Protein AF-A0A974DDG6-F1 (afdb_monomer_lite)

Sequence (173 aa):
MSFADIASTTDRRAETFGFTEAERKRILHSAQTLPSSLPPTETDILQKLETLKRRDTAWALHSSALAEYAKALRIPRGLRITLQPALFRTDCEFIAKWQGILNRCSLDLIALTVQQLQTSTKELKQQIHALEEEYKEKTVRTLSHDGVLGYVGCYQIVLAESFYLLVFNLVFR

Radius of gyration: 29.21 Å; chains: 1; bounding box: 61×68×74 Å

Secondary structure (DSSP, 8-state):
--HHHHHHHH----------HHHHHHHHHHS----S-----HHHHHHHHHHHHHHHHHHHHHHHHHHHHHHTT---GGG---PPPSS-TT-HHHHHHHHHHHHHHHHHHHHHHHHHHHHHHHHHHHHHHHHHHHHHHHHHHHHHHS--------------SSSHHHHHHHS--

Foldseek 3Di:
DDPVVVVVVVPDDDDDDDDDPVRVVVVVVPPDPDDPDDPCDLVNLVVVLVVLVVVLVVLVVLLVVLVVCLVVLHAAPVLQDPDDDPPDPVPPVVRVVVSVVSSVVSSVVSVVSSVVSVVVSVVSVVVSVVSVVVSVVVVVVVCVVDPDDDDDDPDDPDDDPPCVVPVVVPPRD

pLDDT: mean 77.06, std 19.74, range [36.38, 95.94]

Organism: Xenopus laevis (NCBI:txid8355)

Structure (mmCIF, N/CA/C/O backbone):
data_AF-A0A974DDG6-F1
#
_entry.id   AF-A0A974DDG6-F1
#
loop_
_atom_site.group_PDB
_atom_site.id
_atom_site.type_symbol
_atom_site.label_atom_id
_atom_site.label_alt_id
_atom_site.label_comp_id
_atom_site.label_asym_id
_atom_site.label_entity_id
_atom_site.label_seq_id
_atom_site.pdbx_PDB_ins_code
_atom_site.Cartn_x
_atom_site.Cartn_y
_atom_site.Cartn_z
_atom_site.occupancy
_atom_site.B_iso_or_equiv
_atom_site.auth_seq_id
_atom_site.auth_comp_id
_atom_site.auth_asym_id
_atom_site.auth_atom_id
_atom_site.pdbx_PDB_model_num
ATOM 1 N N . MET A 1 1 ? 0.294 -58.841 -12.129 1.00 52.28 1 MET A N 1
ATOM 2 C CA . MET A 1 1 ? -0.586 -57.660 -12.212 1.00 52.28 1 MET A CA 1
ATOM 3 C C . MET A 1 1 ? -0.966 -57.505 -13.674 1.00 52.28 1 MET A C 1
ATOM 5 O O . MET A 1 1 ? -0.106 -57.150 -14.472 1.00 52.28 1 MET A O 1
ATOM 9 N N . SER A 1 2 ? -2.172 -57.937 -14.042 1.00 68.00 2 SER A N 1
ATOM 10 C CA . SER A 1 2 ? -2.651 -57.966 -15.431 1.00 68.00 2 SER A CA 1
ATOM 11 C C . SER A 1 2 ? -3.227 -56.602 -15.826 1.00 68.00 2 SER A C 1
ATOM 13 O O . SER A 1 2 ? -3.768 -55.895 -14.979 1.00 68.00 2 SER A O 1
ATOM 15 N N . PHE A 1 3 ? -3.182 -56.238 -17.112 1.00 55.25 3 PHE A N 1
ATOM 16 C CA . PHE A 1 3 ? -3.891 -55.056 -17.632 1.00 55.25 3 PHE A CA 1
ATOM 17 C C . PHE A 1 3 ? -5.405 -55.100 -17.346 1.00 55.25 3 PHE A C 1
ATOM 19 O O . PHE A 1 3 ? -6.038 -54.052 -17.231 1.00 55.25 3 PHE A O 1
ATOM 26 N N . ALA A 1 4 ? -5.966 -56.300 -17.158 1.00 68.44 4 ALA A N 1
ATOM 27 C CA . ALA A 1 4 ? -7.351 -56.496 -16.735 1.00 68.44 4 ALA A CA 1
ATOM 28 C C . ALA A 1 4 ? -7.627 -55.969 -15.310 1.00 68.44 4 ALA A C 1
ATOM 30 O O . ALA A 1 4 ? -8.699 -55.424 -15.055 1.00 68.44 4 ALA A O 1
ATOM 31 N N . ASP A 1 5 ? -6.649 -56.059 -14.401 1.00 65.56 5 ASP A N 1
ATOM 32 C CA . ASP A 1 5 ? -6.798 -55.599 -13.014 1.00 65.56 5 ASP A CA 1
ATOM 33 C C . ASP A 1 5 ? -6.838 -54.063 -12.946 1.00 65.56 5 ASP A C 1
ATOM 35 O O . ASP A 1 5 ? -7.621 -53.489 -12.190 1.00 65.56 5 ASP A O 1
ATOM 39 N N . ILE A 1 6 ? -6.048 -53.387 -13.791 1.00 61.31 6 ILE A N 1
ATOM 40 C CA . ILE A 1 6 ? -5.992 -51.918 -13.879 1.00 61.31 6 ILE A CA 1
ATOM 41 C C . ILE A 1 6 ? -7.313 -51.359 -14.429 1.00 61.31 6 ILE A C 1
ATOM 43 O O . ILE A 1 6 ? -7.852 -50.405 -13.867 1.00 61.31 6 ILE A O 1
ATOM 47 N N . ALA A 1 7 ? -7.884 -51.985 -15.464 1.00 62.62 7 ALA A N 1
ATOM 48 C CA . ALA A 1 7 ? -9.168 -51.571 -16.037 1.00 62.62 7 ALA A CA 1
ATOM 49 C C . ALA A 1 7 ? -10.325 -51.654 -15.018 1.00 62.62 7 ALA A C 1
ATOM 51 O O . ALA A 1 7 ? -11.157 -50.750 -14.948 1.00 62.62 7 ALA A O 1
ATOM 52 N N . SER A 1 8 ? -10.321 -52.674 -14.149 1.00 61.28 8 SER A N 1
ATOM 53 C CA . SER A 1 8 ? -11.359 -52.853 -13.120 1.00 61.28 8 SER A CA 1
ATOM 54 C C . SER A 1 8 ? -11.399 -51.726 -12.075 1.00 61.28 8 SER A C 1
ATOM 56 O O . SER A 1 8 ? -12.455 -51.416 -11.523 1.00 61.28 8 SER A O 1
ATOM 58 N N . THR A 1 9 ? -10.261 -51.067 -11.817 1.00 60.09 9 THR A N 1
ATOM 59 C CA . THR A 1 9 ? -10.193 -49.956 -10.853 1.00 60.09 9 THR A CA 1
ATOM 60 C C . THR A 1 9 ? -10.761 -48.643 -11.392 1.00 60.09 9 THR A C 1
ATOM 62 O O . THR A 1 9 ? -11.175 -47.798 -10.598 1.00 60.09 9 THR A O 1
ATOM 65 N N . THR A 1 10 ? -10.843 -48.479 -12.716 1.00 62.59 10 THR A N 1
ATOM 66 C CA . THR A 1 10 ? -11.349 -47.256 -13.366 1.00 62.59 10 THR A CA 1
ATOM 67 C C . THR A 1 10 ? -12.856 -47.263 -13.645 1.00 62.59 10 THR A C 1
ATOM 69 O O . THR A 1 10 ? -13.416 -46.209 -13.938 1.00 62.59 10 THR A O 1
ATOM 72 N N . ASP A 1 11 ? -13.534 -48.405 -13.495 1.00 59.25 11 ASP A N 1
ATOM 73 C CA . ASP A 1 11 ? -14.983 -48.531 -13.738 1.00 59.25 11 ASP A CA 1
ATOM 74 C C . ASP A 1 11 ? -15.863 -48.129 -12.539 1.00 59.25 11 ASP A C 1
ATOM 76 O O . ASP A 1 11 ? -17.087 -48.030 -12.663 1.00 59.25 11 ASP A O 1
ATOM 80 N N . ARG A 1 12 ? -15.270 -47.843 -11.371 1.00 59.25 12 ARG A N 1
ATOM 81 C CA . ARG A 1 12 ? -16.010 -47.377 -10.185 1.00 59.25 12 ARG A CA 1
ATOM 82 C C . ARG A 1 12 ? -16.499 -45.941 -10.385 1.00 59.25 12 ARG A C 1
ATOM 84 O O . ARG A 1 12 ? -15.842 -44.982 -9.988 1.00 59.25 12 ARG A O 1
ATOM 91 N N . ARG A 1 13 ? -17.680 -45.787 -10.980 1.00 62.81 13 ARG A N 1
ATOM 92 C CA . ARG A 1 13 ? -18.421 -44.518 -10.981 1.00 62.81 13 ARG A CA 1
ATOM 93 C C . ARG A 1 13 ? -19.081 -44.312 -9.618 1.00 62.81 13 ARG A C 1
ATOM 95 O O . ARG A 1 13 ? -19.557 -45.265 -9.009 1.00 62.81 13 ARG A O 1
ATOM 102 N N . ALA A 1 14 ? -19.095 -43.072 -9.135 1.00 52.41 14 ALA A N 1
ATOM 103 C CA . ALA A 1 14 ? -19.830 -42.725 -7.925 1.00 52.41 14 ALA A CA 1
ATOM 104 C C . ALA A 1 14 ? -21.337 -42.853 -8.190 1.00 52.41 14 ALA A C 1
ATOM 106 O O . ALA A 1 14 ? -21.842 -42.279 -9.155 1.00 52.41 14 ALA A O 1
ATOM 107 N N . GLU A 1 15 ? -22.050 -43.587 -7.338 1.00 60.78 15 GLU A N 1
ATOM 108 C CA . GLU A 1 15 ? -23.511 -43.551 -7.311 1.00 60.78 15 GLU A CA 1
ATOM 109 C C . GLU A 1 15 ? -23.944 -42.145 -6.886 1.00 60.78 15 GLU A C 1
ATOM 111 O O . GLU A 1 15 ? -23.662 -41.691 -5.776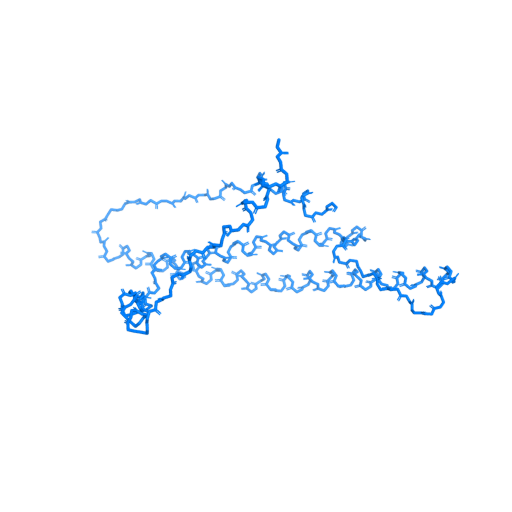 1.00 60.78 15 GLU A O 1
ATOM 116 N N . THR A 1 16 ? -24.576 -41.412 -7.799 1.00 59.00 16 THR A N 1
ATOM 117 C CA . THR A 1 16 ? -25.079 -40.069 -7.529 1.00 59.00 16 THR A CA 1
ATOM 118 C C . THR A 1 16 ? -26.540 -40.153 -7.107 1.00 59.00 16 THR A C 1
ATOM 120 O O . THR A 1 16 ? -27.410 -40.556 -7.876 1.00 59.00 16 THR A O 1
ATOM 123 N N . PHE A 1 17 ? -26.822 -39.756 -5.867 1.00 68.81 17 PHE A N 1
ATOM 124 C CA . PHE A 1 17 ? -28.186 -39.598 -5.368 1.00 68.81 17 PHE A CA 1
ATOM 125 C C . PHE A 1 17 ? -28.638 -38.144 -5.550 1.00 68.81 17 PHE A C 1
ATOM 127 O O . PHE A 1 17 ? -27.905 -37.211 -5.217 1.00 68.81 17 PHE A O 1
ATOM 134 N N . GLY A 1 18 ? -29.841 -37.941 -6.092 1.00 70.44 18 GLY A N 1
ATOM 135 C CA . GLY A 1 18 ? -30.436 -36.621 -6.291 1.00 70.44 18 GLY A CA 1
ATOM 136 C C . GLY A 1 18 ? -31.652 -36.423 -5.395 1.00 70.44 18 GLY A C 1
ATOM 137 O O . GLY A 1 18 ? -32.536 -37.271 -5.363 1.00 70.44 18 GLY A O 1
ATOM 138 N N . PHE A 1 19 ? -31.729 -35.287 -4.699 1.00 83.88 19 PHE A N 1
ATOM 139 C CA . PHE A 1 19 ? -32.925 -34.931 -3.933 1.00 83.88 19 PHE A CA 1
ATOM 140 C C . PHE A 1 19 ? -34.082 -34.570 -4.866 1.00 83.88 19 PHE A C 1
ATOM 142 O O . PHE A 1 19 ? -33.930 -33.715 -5.752 1.00 83.88 19 PHE A O 1
ATOM 149 N N . THR A 1 20 ? -35.252 -35.155 -4.607 1.00 83.12 20 THR A N 1
ATOM 150 C CA . THR A 1 20 ? -36.510 -34.739 -5.241 1.00 83.12 20 THR A CA 1
ATOM 151 C C . THR A 1 20 ? -36.857 -33.296 -4.857 1.00 83.12 20 THR A C 1
ATOM 153 O O . THR A 1 20 ? -36.398 -32.773 -3.837 1.00 83.12 20 THR A O 1
ATOM 156 N N . GLU A 1 21 ? -37.683 -32.612 -5.654 1.00 78.94 21 GLU A N 1
ATOM 157 C CA . GLU A 1 21 ? -38.057 -31.216 -5.373 1.00 78.94 21 GLU A CA 1
ATOM 158 C C . GLU A 1 21 ? -38.733 -31.060 -3.995 1.00 78.94 21 GLU A C 1
ATOM 160 O O . GLU A 1 21 ? -38.477 -30.094 -3.272 1.00 78.94 21 GLU A O 1
ATOM 165 N N . ALA A 1 22 ? -39.538 -32.047 -3.594 1.00 82.75 22 ALA A N 1
ATOM 166 C CA . ALA A 1 22 ? -40.197 -32.079 -2.291 1.00 82.75 22 ALA A CA 1
ATOM 167 C C . ALA A 1 22 ? -39.209 -32.284 -1.126 1.00 82.75 22 ALA A C 1
ATOM 169 O O . ALA A 1 22 ? -39.357 -31.664 -0.071 1.00 82.75 22 ALA A O 1
ATOM 170 N N . GLU A 1 23 ? -38.183 -33.122 -1.294 1.00 84.81 23 GLU A N 1
ATOM 171 C CA . GLU A 1 23 ? -37.107 -33.269 -0.303 1.00 84.81 23 GLU A CA 1
ATOM 172 C C . GLU A 1 23 ? -36.270 -32.006 -0.195 1.00 84.81 23 GLU A C 1
ATOM 174 O O . GLU A 1 23 ? -36.017 -31.546 0.914 1.00 84.81 23 GLU A O 1
ATOM 179 N N . ARG A 1 24 ? -35.922 -31.389 -1.327 1.00 83.81 24 ARG A N 1
ATOM 180 C CA . ARG A 1 24 ? -35.171 -30.132 -1.340 1.00 83.81 24 ARG A CA 1
ATOM 181 C C . ARG A 1 24 ? -35.909 -29.034 -0.575 1.00 83.81 24 ARG A C 1
ATOM 183 O O . ARG A 1 24 ? -35.298 -28.359 0.246 1.00 83.81 24 ARG A O 1
ATOM 190 N N . LYS A 1 25 ? -37.225 -28.893 -0.786 1.00 84.12 25 LYS A N 1
ATOM 191 C CA . LYS A 1 25 ? -38.060 -27.927 -0.051 1.00 84.12 25 LYS A CA 1
ATOM 192 C C . LYS A 1 25 ? -38.115 -28.231 1.446 1.00 84.12 25 LYS A C 1
ATOM 194 O O . LYS A 1 25 ? -37.976 -27.309 2.241 1.00 84.12 25 LYS A O 1
ATOM 199 N N . ARG A 1 26 ? -38.261 -29.502 1.840 1.00 86.38 26 ARG A N 1
ATOM 200 C CA . ARG A 1 26 ? -38.237 -29.901 3.260 1.00 86.38 26 ARG A CA 1
ATOM 201 C C . ARG A 1 26 ? -36.896 -29.599 3.924 1.00 86.38 26 ARG A C 1
ATOM 203 O O . ARG A 1 26 ? -36.890 -29.014 5.000 1.00 86.38 26 ARG A O 1
ATOM 210 N N . ILE A 1 27 ? -35.787 -29.934 3.265 1.00 84.56 27 ILE A N 1
ATOM 211 C CA . ILE A 1 27 ? -34.432 -29.667 3.766 1.00 84.56 27 ILE A CA 1
ATOM 212 C C . ILE A 1 27 ?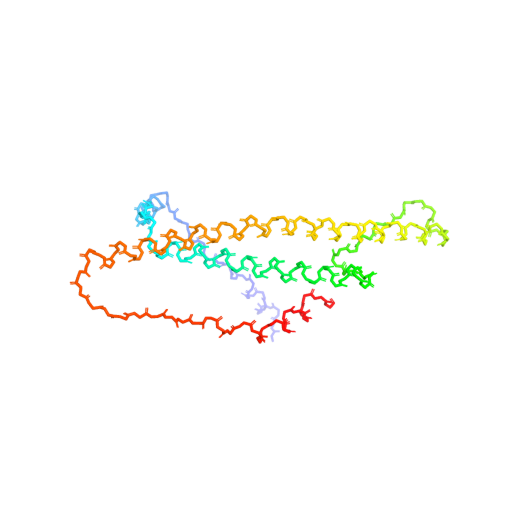 -34.232 -28.158 3.955 1.00 84.56 27 ILE A C 1
ATOM 214 O O . ILE A 1 27 ? -33.829 -27.728 5.034 1.00 84.56 27 ILE A O 1
ATOM 218 N N . LEU A 1 28 ? -34.595 -27.349 2.955 1.00 82.00 28 LEU A N 1
ATOM 219 C CA . LEU A 1 28 ? -34.474 -25.889 3.022 1.00 82.00 28 LEU A CA 1
ATOM 220 C C . LEU A 1 28 ? -35.370 -25.260 4.099 1.00 82.00 28 LEU A C 1
ATOM 222 O O . LEU A 1 28 ? -34.930 -24.337 4.771 1.00 82.00 28 LEU A O 1
ATOM 226 N N . HIS A 1 29 ? -36.587 -25.771 4.307 1.00 78.12 29 HIS A N 1
ATOM 227 C CA . HIS A 1 29 ? -37.470 -25.300 5.382 1.00 78.12 29 HIS A CA 1
ATOM 228 C C . HIS A 1 29 ? -37.004 -25.720 6.782 1.00 78.12 29 HIS A C 1
ATOM 230 O O . HIS A 1 29 ? -37.295 -25.025 7.752 1.00 78.12 29 HIS A O 1
ATOM 236 N N . SER A 1 30 ? -36.312 -26.857 6.900 1.00 77.88 30 SER A N 1
ATOM 237 C CA . SER A 1 30 ? -35.767 -27.348 8.173 1.00 77.88 30 SER A CA 1
ATOM 238 C C . SER A 1 30 ? -34.442 -26.694 8.566 1.00 77.88 30 SER A C 1
ATOM 240 O O . SER A 1 30 ? -34.060 -26.728 9.736 1.00 77.88 30 SER A O 1
ATOM 242 N N . ALA A 1 31 ? -33.737 -26.092 7.605 1.00 73.75 31 ALA A N 1
ATOM 243 C CA . ALA A 1 31 ? -32.539 -25.322 7.877 1.00 73.75 31 ALA A CA 1
ATOM 244 C C . ALA A 1 31 ? -32.942 -24.048 8.629 1.00 73.75 31 ALA A C 1
ATOM 246 O O . ALA A 1 31 ? -33.579 -23.158 8.069 1.00 73.75 31 ALA A O 1
ATOM 247 N N . GLN A 1 32 ? -32.595 -23.974 9.916 1.00 67.62 32 GLN A N 1
ATOM 248 C CA . GLN A 1 32 ? -32.819 -22.779 10.724 1.00 67.62 32 GLN A CA 1
ATOM 249 C C . GLN A 1 32 ? -32.152 -21.581 10.044 1.00 67.62 32 GLN A C 1
ATOM 251 O O . GLN A 1 32 ? -30.927 -21.504 9.943 1.00 67.62 32 GLN A O 1
ATOM 256 N N . THR A 1 33 ? -32.958 -20.623 9.594 1.00 62.94 33 THR A N 1
ATOM 257 C CA . THR A 1 33 ? -32.468 -19.281 9.301 1.00 62.94 33 THR A CA 1
ATOM 258 C C . THR A 1 33 ? -32.016 -18.676 10.621 1.00 62.94 33 THR A C 1
ATOM 260 O O . THR A 1 33 ? -32.841 -18.424 11.501 1.00 62.94 33 THR A O 1
ATOM 263 N N . LEU A 1 34 ? -30.701 -18.500 10.768 1.00 60.00 34 LEU A N 1
ATOM 264 C CA . LEU A 1 34 ? -30.088 -17.790 11.889 1.00 60.00 34 LEU A CA 1
ATOM 265 C C . LEU A 1 34 ? -30.859 -16.486 12.166 1.00 60.00 34 LEU A C 1
ATOM 267 O O . LEU A 1 34 ? -31.194 -15.780 11.208 1.00 60.00 34 LEU A O 1
ATOM 271 N N . PRO A 1 35 ? -31.150 -16.148 13.436 1.00 56.62 35 PRO A N 1
ATOM 272 C CA . PRO A 1 35 ? -31.826 -14.904 13.767 1.00 56.62 35 PRO A CA 1
ATOM 273 C C . PRO A 1 35 ? -31.069 -13.710 13.181 1.00 56.62 35 PRO A C 1
ATOM 275 O O . PRO A 1 35 ? -29.884 -13.506 13.443 1.00 56.62 35 PRO A O 1
ATOM 278 N N . SER A 1 36 ? -31.776 -12.928 12.372 1.00 59.34 36 SER A N 1
ATOM 279 C CA . SER A 1 36 ? -31.321 -11.646 11.852 1.00 59.34 36 SER A CA 1
ATOM 280 C C . SER A 1 36 ? -31.098 -10.669 13.011 1.00 59.34 36 SER A C 1
ATOM 282 O O . SER A 1 36 ? -32.058 -10.261 13.655 1.00 59.34 36 SER A O 1
ATOM 284 N N . SER A 1 37 ? -29.837 -10.271 13.205 1.00 54.34 37 SER A N 1
ATOM 285 C CA . SER A 1 37 ? -29.368 -9.102 13.966 1.00 54.34 37 SER A CA 1
ATOM 286 C C . SER A 1 37 ? -29.852 -8.990 15.421 1.00 54.34 37 SER A C 1
ATOM 288 O O . SER A 1 37 ? -30.838 -8.319 15.720 1.00 54.34 37 SER A O 1
ATOM 290 N N . LEU A 1 38 ? -29.064 -9.539 16.348 1.00 54.19 38 LEU A N 1
ATOM 291 C CA . LEU A 1 38 ? -29.051 -9.087 17.743 1.00 54.19 38 LEU A CA 1
ATOM 292 C C . LEU A 1 38 ? -28.555 -7.622 17.819 1.00 54.19 38 LEU A C 1
ATOM 294 O O . LEU A 1 38 ? -27.816 -7.188 16.930 1.00 54.19 38 LEU A O 1
ATOM 298 N N . PRO A 1 39 ? -28.949 -6.834 18.841 1.00 60.28 39 PRO A N 1
ATOM 299 C CA . PRO A 1 39 ? -28.322 -5.538 19.109 1.00 60.28 39 PRO A CA 1
ATOM 300 C C . PRO A 1 39 ? -26.807 -5.722 19.302 1.00 60.28 39 PRO A C 1
ATOM 302 O O . PRO A 1 39 ? -26.405 -6.785 19.783 1.00 60.28 39 PRO A O 1
ATOM 305 N N . PRO A 1 40 ? -25.974 -4.718 18.947 1.00 57.19 40 PRO A N 1
ATOM 306 C CA . PRO A 1 40 ? -24.524 -4.832 19.036 1.00 57.19 40 PRO A CA 1
ATOM 307 C C . PRO A 1 40 ? -24.145 -5.204 20.465 1.00 57.19 40 PRO A C 1
ATOM 309 O O . PRO A 1 40 ? -24.291 -4.402 21.392 1.00 57.19 40 PRO A O 1
ATOM 312 N N . THR A 1 41 ? -23.724 -6.450 20.638 1.00 64.62 41 THR A N 1
ATOM 313 C CA . THR A 1 41 ? -23.331 -6.979 21.938 1.00 64.62 41 THR A CA 1
ATOM 314 C C . THR A 1 41 ? -21.967 -6.376 22.280 1.00 64.62 41 THR A C 1
ATOM 316 O O . THR A 1 41 ? -21.227 -5.950 21.393 1.00 64.62 41 THR A O 1
ATOM 319 N N . GLU A 1 42 ? -21.601 -6.296 23.558 1.00 71.00 42 GLU A N 1
ATOM 320 C CA . GLU A 1 42 ? -20.272 -5.826 23.988 1.00 71.00 42 GLU A CA 1
ATOM 321 C C . GLU A 1 42 ? -19.130 -6.543 23.234 1.00 71.00 42 GLU A C 1
ATOM 323 O O . GLU A 1 42 ? -18.123 -5.934 22.863 1.00 71.00 42 GLU A O 1
ATOM 328 N N . THR A 1 43 ? -19.356 -7.814 22.884 1.00 77.12 43 THR A N 1
ATOM 329 C CA . THR A 1 43 ? -18.492 -8.629 22.023 1.00 77.12 43 THR A CA 1
ATOM 330 C C . THR A 1 43 ? -18.255 -8.024 20.639 1.00 77.12 43 THR A C 1
ATOM 332 O O . THR A 1 43 ? -17.146 -8.124 20.122 1.00 77.12 43 THR A O 1
ATOM 335 N N . ASP A 1 44 ? -19.245 -7.359 20.045 1.00 83.38 44 ASP A N 1
ATOM 336 C CA . ASP A 1 44 ? -19.160 -6.797 18.692 1.00 83.38 44 ASP A CA 1
ATOM 337 C C . ASP A 1 44 ? -18.291 -5.532 18.671 1.00 83.38 44 ASP A C 1
ATOM 339 O O . ASP A 1 44 ? -17.547 -5.288 17.718 1.00 83.38 44 ASP A O 1
ATOM 343 N N . ILE A 1 45 ? -18.332 -4.745 19.752 1.00 85.12 45 ILE A N 1
ATOM 344 C CA . ILE A 1 45 ? -17.485 -3.555 19.926 1.00 85.12 45 ILE A CA 1
ATOM 345 C C . ILE A 1 45 ? -16.032 -3.980 20.107 1.00 85.12 45 ILE A C 1
ATOM 347 O O . ILE A 1 45 ? -15.150 -3.433 19.444 1.00 85.12 45 ILE A O 1
ATOM 351 N N . LEU A 1 46 ? -15.786 -4.987 20.951 1.00 87.12 46 LEU A N 1
ATOM 352 C CA . LEU A 1 46 ? -14.451 -5.543 21.168 1.00 87.12 46 LEU A CA 1
ATOM 353 C C . LEU A 1 46 ? -13.869 -6.149 19.885 1.00 87.12 46 LEU A C 1
ATOM 355 O O . LEU A 1 46 ? -12.731 -5.839 19.534 1.00 87.12 46 LEU A O 1
ATOM 359 N N . GLN A 1 47 ? -14.652 -6.931 19.133 1.00 90.12 47 GLN A N 1
ATOM 360 C CA . GLN A 1 47 ? -14.224 -7.483 17.840 1.00 90.12 47 GLN A CA 1
ATOM 361 C C . GLN A 1 47 ? -13.904 -6.385 16.819 1.00 90.12 47 GLN A C 1
ATOM 363 O O . GLN A 1 47 ? -12.913 -6.464 16.081 1.00 90.12 47 GLN A O 1
ATOM 368 N N . LYS A 1 48 ? -14.723 -5.328 16.772 1.00 91.06 48 LYS A N 1
ATOM 369 C CA . LYS A 1 48 ? -14.483 -4.186 15.886 1.00 91.06 48 LYS A CA 1
ATOM 370 C C . LYS A 1 48 ? -13.216 -3.433 16.289 1.00 91.06 48 LYS A C 1
ATOM 372 O O . LYS A 1 48 ? -12.402 -3.120 15.420 1.00 91.06 48 LYS A O 1
ATOM 377 N N . LEU A 1 49 ? -13.009 -3.195 17.582 1.00 91.62 49 LEU A N 1
ATOM 378 C CA . LEU A 1 49 ? -11.812 -2.546 18.114 1.00 91.62 49 LEU A CA 1
ATOM 379 C C . LEU A 1 49 ? -10.558 -3.364 17.803 1.00 91.62 49 LEU A C 1
ATOM 381 O O . LEU A 1 49 ? -9.581 -2.818 17.289 1.00 91.62 49 LEU A O 1
ATOM 385 N N . GLU A 1 50 ? -10.608 -4.675 18.023 1.00 91.31 50 GLU A N 1
ATOM 386 C CA . GLU A 1 50 ? -9.528 -5.590 17.667 1.00 91.31 50 GLU A CA 1
ATOM 387 C C . GLU A 1 50 ? -9.202 -5.513 16.169 1.00 91.31 50 GLU A C 1
ATOM 389 O O . GLU A 1 50 ? -8.038 -5.361 15.788 1.00 91.31 50 GLU A O 1
ATOM 394 N N . THR A 1 51 ? -10.223 -5.547 15.309 1.00 94.44 51 THR A N 1
ATOM 395 C CA . THR A 1 51 ? -10.051 -5.445 13.853 1.00 94.44 51 THR A CA 1
ATOM 396 C C . THR A 1 51 ? -9.371 -4.132 13.458 1.00 94.44 51 THR A C 1
ATOM 398 O O . THR A 1 51 ? -8.443 -4.131 12.644 1.00 94.44 51 THR A O 1
ATOM 401 N N . LEU A 1 52 ? -9.783 -3.010 14.058 1.00 93.31 52 LEU A N 1
ATOM 402 C CA . LEU A 1 52 ? -9.181 -1.703 13.795 1.00 93.31 52 LEU A CA 1
ATOM 403 C C . LEU A 1 52 ? -7.724 -1.630 14.278 1.00 93.31 52 LEU A C 1
ATOM 405 O O . LEU A 1 52 ? -6.874 -1.133 13.541 1.00 93.31 52 LEU A O 1
ATOM 409 N N . LYS A 1 53 ? -7.410 -2.167 15.463 1.00 92.69 53 LYS A N 1
ATOM 410 C CA . LYS A 1 53 ? -6.042 -2.205 16.014 1.00 92.69 53 LYS A CA 1
ATOM 411 C C . LYS A 1 53 ? -5.106 -3.100 15.201 1.00 92.69 53 LYS A C 1
ATOM 413 O O . LYS A 1 53 ? -3.965 -2.718 14.929 1.00 92.69 53 LYS A O 1
ATOM 418 N N . ARG A 1 54 ? -5.590 -4.267 14.761 1.00 94.81 54 ARG A N 1
ATOM 419 C CA . ARG A 1 54 ? -4.849 -5.151 13.843 1.00 94.81 54 ARG A CA 1
ATOM 420 C C . ARG A 1 54 ? -4.540 -4.426 12.533 1.00 94.81 54 ARG A C 1
ATOM 422 O O . ARG A 1 54 ? -3.407 -4.481 12.057 1.00 94.81 54 ARG A O 1
ATOM 429 N N . ARG A 1 55 ? -5.521 -3.697 11.986 1.00 95.00 55 ARG A N 1
ATOM 430 C CA . ARG A 1 55 ? -5.341 -2.877 10.780 1.00 95.00 55 ARG A CA 1
ATOM 431 C C . ARG A 1 55 ? -4.318 -1.755 10.984 1.00 95.00 55 ARG A C 1
ATOM 433 O O . ARG A 1 55 ? -3.462 -1.589 10.123 1.00 95.00 55 ARG A O 1
ATOM 440 N N . ASP A 1 56 ? -4.363 -1.040 12.110 1.00 94.38 56 ASP A N 1
ATOM 441 C CA . ASP A 1 56 ? -3.404 0.032 12.440 1.00 94.38 56 ASP A CA 1
ATOM 442 C C . ASP A 1 56 ? -1.970 -0.503 12.501 1.00 94.38 56 ASP A C 1
ATOM 444 O O . ASP A 1 56 ? -1.068 0.040 11.866 1.00 94.38 56 ASP A O 1
ATOM 448 N N . THR A 1 57 ? -1.783 -1.644 13.166 1.00 94.06 57 THR A N 1
ATOM 449 C CA . THR A 1 57 ? -0.479 -2.316 13.248 1.00 94.06 57 THR A CA 1
ATOM 450 C C . THR A 1 57 ? 0.025 -2.722 11.861 1.00 94.06 57 THR A C 1
ATOM 452 O O . THR A 1 57 ? 1.170 -2.439 11.505 1.00 94.06 57 THR A O 1
ATOM 455 N N . ALA A 1 58 ? -0.834 -3.337 11.041 1.00 92.94 58 ALA A N 1
ATOM 456 C CA . ALA A 1 58 ? -0.480 -3.735 9.680 1.00 92.94 58 ALA A CA 1
ATOM 457 C C . ALA A 1 58 ? -0.089 -2.528 8.807 1.00 92.94 58 ALA A C 1
ATOM 459 O O . ALA A 1 58 ? 0.899 -2.588 8.073 1.00 92.94 58 ALA A O 1
ATOM 460 N N . TRP A 1 59 ? -0.826 -1.419 8.907 1.00 95.19 59 TRP A N 1
ATOM 461 C CA . TRP A 1 59 ? -0.529 -0.187 8.174 1.00 95.19 59 TRP A CA 1
ATOM 462 C C . TRP A 1 59 ? 0.773 0.465 8.636 1.00 95.19 59 TRP A C 1
ATOM 464 O O . TRP A 1 59 ? 1.567 0.883 7.792 1.00 95.19 59 TRP A O 1
ATOM 474 N N . ALA A 1 60 ? 1.035 0.499 9.945 1.00 92.44 60 ALA A N 1
ATOM 475 C CA . ALA A 1 60 ? 2.275 1.033 10.499 1.00 92.44 60 ALA A CA 1
ATOM 476 C C . ALA A 1 60 ? 3.502 0.258 9.995 1.00 92.44 60 ALA A C 1
ATOM 478 O O . ALA A 1 60 ? 4.484 0.864 9.564 1.00 92.44 60 ALA A O 1
ATOM 479 N N . LEU A 1 61 ? 3.420 -1.074 9.981 1.00 93.25 61 LEU A N 1
ATOM 480 C CA . LEU A 1 61 ? 4.485 -1.942 9.476 1.00 93.25 61 LEU A CA 1
ATOM 481 C C . LEU A 1 61 ? 4.686 -1.806 7.970 1.00 93.25 61 LEU A C 1
ATOM 483 O O . LEU A 1 61 ? 5.816 -1.770 7.487 1.00 93.25 61 LEU A O 1
ATOM 487 N N . HIS A 1 62 ? 3.594 -1.716 7.210 1.00 92.50 62 HIS A N 1
ATOM 488 C CA . HIS A 1 62 ? 3.694 -1.530 5.771 1.00 92.50 62 HIS A CA 1
ATOM 489 C C . HIS A 1 62 ? 4.318 -0.170 5.434 1.00 92.50 62 HIS A C 1
ATOM 491 O O . HIS A 1 62 ? 5.237 -0.091 4.617 1.00 92.50 62 HIS A O 1
ATOM 497 N N . SER A 1 63 ? 3.881 0.888 6.121 1.00 92.94 63 SER A N 1
ATOM 498 C CA . SER A 1 63 ? 4.433 2.230 5.956 1.00 92.94 63 SER A CA 1
ATOM 499 C C . SER A 1 63 ? 5.905 2.299 6.359 1.00 92.94 63 SER A C 1
ATOM 501 O O . SER A 1 63 ? 6.672 2.969 5.668 1.00 92.94 63 SER A O 1
ATOM 503 N N . SER A 1 64 ? 6.314 1.644 7.452 1.00 92.56 64 SER A N 1
ATOM 504 C CA . SER A 1 64 ? 7.713 1.649 7.891 1.00 92.56 64 SER A CA 1
ATOM 505 C C . SER A 1 64 ? 8.606 0.913 6.894 1.00 92.56 64 SER A C 1
ATOM 507 O O . SER A 1 64 ? 9.622 1.460 6.472 1.00 92.56 64 SER A O 1
ATOM 509 N N . ALA A 1 65 ? 8.184 -0.265 6.424 1.00 92.56 65 ALA A N 1
ATOM 510 C CA . ALA A 1 65 ? 8.917 -1.018 5.415 1.00 92.56 65 ALA A CA 1
ATOM 511 C C . ALA A 1 65 ? 9.092 -0.208 4.120 1.00 92.56 65 ALA A C 1
ATOM 513 O O . ALA A 1 65 ? 10.211 -0.064 3.628 1.00 92.56 65 ALA A O 1
ATOM 514 N N . LEU A 1 66 ? 8.006 0.363 3.586 1.00 93.56 66 LEU A N 1
ATOM 515 C CA . LEU A 1 66 ? 8.055 1.182 2.372 1.00 93.56 66 LEU A CA 1
ATOM 516 C C . LEU A 1 66 ? 8.941 2.424 2.536 1.00 93.56 66 LEU A C 1
ATOM 518 O O . LEU A 1 66 ? 9.673 2.772 1.609 1.00 93.56 66 LEU A O 1
ATOM 522 N N . ALA A 1 67 ? 8.924 3.062 3.709 1.00 93.38 67 ALA A N 1
ATOM 523 C CA . ALA A 1 67 ? 9.790 4.200 3.992 1.00 93.38 67 ALA A CA 1
ATOM 524 C C . ALA A 1 67 ? 11.278 3.812 3.967 1.00 93.38 67 ALA A C 1
ATOM 526 O O . ALA A 1 67 ? 12.081 4.540 3.386 1.00 93.38 67 ALA A O 1
ATOM 527 N N . GLU A 1 68 ? 11.653 2.661 4.532 1.00 94.31 68 GLU A N 1
ATOM 528 C CA . GLU A 1 68 ? 13.039 2.176 4.487 1.00 94.31 68 GLU A CA 1
ATOM 529 C C . GLU A 1 68 ? 13.486 1.826 3.061 1.00 94.31 68 GLU A C 1
ATOM 531 O O . GLU A 1 68 ? 14.595 2.178 2.651 1.00 94.31 68 GLU A O 1
ATOM 536 N N . TYR A 1 69 ? 12.605 1.219 2.259 1.00 93.19 69 TYR A N 1
ATOM 537 C CA . TYR A 1 69 ? 12.864 0.995 0.834 1.00 93.19 69 TYR A CA 1
ATOM 538 C C . TYR A 1 69 ? 13.102 2.308 0.079 1.00 93.19 69 TYR A C 1
ATOM 540 O O . TYR A 1 69 ? 14.089 2.422 -0.652 1.00 93.19 69 TYR A O 1
ATOM 548 N N . ALA A 1 70 ? 12.244 3.310 0.295 1.00 91.06 70 ALA A N 1
ATOM 549 C CA . ALA A 1 70 ? 12.366 4.616 -0.343 1.00 91.06 70 ALA A CA 1
ATOM 550 C C . ALA A 1 70 ? 13.669 5.334 0.049 1.00 91.06 70 ALA A C 1
ATOM 552 O O . ALA A 1 70 ? 14.387 5.812 -0.829 1.00 91.06 70 ALA A O 1
ATOM 553 N N . LYS A 1 71 ? 14.021 5.348 1.344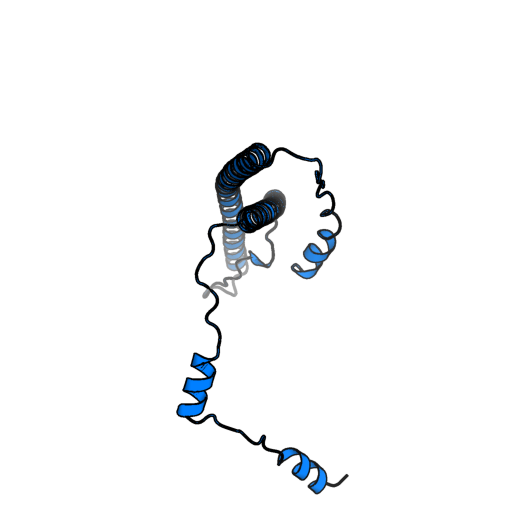 1.00 92.81 71 LYS A N 1
ATOM 554 C CA . LY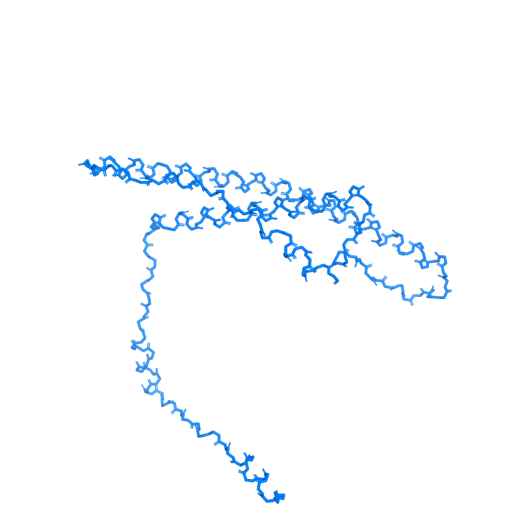S A 1 71 ? 15.277 5.942 1.844 1.00 92.81 71 LYS A CA 1
ATOM 555 C C . LYS A 1 71 ? 16.513 5.275 1.243 1.00 92.81 71 LYS A C 1
ATOM 557 O O . LYS A 1 71 ? 17.483 5.956 0.926 1.00 92.81 71 LYS A O 1
ATOM 562 N N . ALA A 1 72 ? 16.474 3.955 1.066 1.00 93.75 72 ALA A N 1
ATOM 563 C CA . ALA A 1 72 ? 17.567 3.188 0.478 1.00 93.75 72 ALA A CA 1
ATOM 564 C C . ALA A 1 72 ? 17.580 3.198 -1.064 1.00 93.75 72 ALA A C 1
ATOM 566 O O . ALA A 1 72 ? 18.425 2.521 -1.651 1.00 93.75 72 ALA A O 1
ATOM 567 N N . LEU A 1 73 ? 16.646 3.901 -1.724 1.00 92.31 73 LEU A N 1
ATOM 568 C CA . LEU A 1 73 ? 16.437 3.868 -3.180 1.00 92.31 73 LEU A CA 1
ATOM 569 C C . LEU A 1 73 ? 16.265 2.438 -3.730 1.00 92.31 73 LEU A C 1
ATOM 571 O O . LEU A 1 73 ? 16.689 2.114 -4.841 1.00 92.31 73 LEU A O 1
ATOM 575 N N . ARG A 1 74 ? 15.646 1.556 -2.938 1.00 93.12 74 ARG A N 1
ATOM 576 C CA . ARG A 1 74 ? 15.413 0.150 -3.285 1.00 93.12 74 ARG A CA 1
ATOM 577 C C . ARG A 1 74 ? 13.953 -0.070 -3.647 1.00 93.12 74 ARG A C 1
ATOM 579 O O . ARG A 1 74 ? 13.055 0.378 -2.947 1.00 93.12 74 ARG A O 1
ATOM 586 N N . ILE A 1 75 ? 13.721 -0.837 -4.709 1.00 91.69 75 ILE A N 1
ATOM 587 C CA . ILE A 1 75 ? 12.374 -1.186 -5.173 1.00 91.69 75 ILE A CA 1
ATOM 588 C C . ILE A 1 75 ? 12.105 -2.663 -4.842 1.00 91.69 75 ILE A C 1
ATOM 590 O O . ILE A 1 75 ? 12.801 -3.528 -5.402 1.00 91.69 75 ILE A O 1
ATOM 594 N N . PRO A 1 76 ? 11.123 -2.972 -3.969 1.00 90.56 76 PRO A N 1
ATOM 595 C CA . PRO A 1 76 ? 10.678 -4.337 -3.700 1.00 90.56 76 PRO A CA 1
ATOM 596 C C . PRO A 1 76 ? 10.260 -5.049 -4.985 1.00 90.56 76 PRO A C 1
ATOM 598 O O . PRO A 1 76 ? 9.703 -4.429 -5.889 1.00 90.56 76 PRO A O 1
ATOM 601 N N . ARG A 1 77 ? 10.477 -6.366 -5.063 1.00 87.25 77 ARG A N 1
ATOM 602 C CA . ARG A 1 77 ? 10.177 -7.144 -6.279 1.00 87.25 77 ARG A CA 1
ATOM 603 C C . ARG A 1 77 ? 8.726 -6.993 -6.741 1.00 87.25 77 ARG A C 1
ATOM 605 O O . ARG A 1 77 ? 8.503 -6.800 -7.927 1.00 87.25 77 ARG A O 1
ATOM 612 N N . GLY A 1 78 ? 7.772 -7.012 -5.809 1.00 86.56 78 GLY A N 1
ATOM 613 C CA . GLY A 1 78 ? 6.346 -6.868 -6.120 1.00 86.56 78 GLY A CA 1
ATOM 614 C C . GLY A 1 78 ? 5.925 -5.481 -6.622 1.00 86.56 78 GLY A C 1
ATOM 615 O O . GLY A 1 78 ? 4.874 -5.369 -7.235 1.00 86.56 78 GLY A O 1
ATOM 616 N N . LEU A 1 79 ? 6.733 -4.438 -6.394 1.00 86.88 79 LEU A N 1
ATOM 617 C CA . LEU A 1 79 ? 6.454 -3.065 -6.848 1.00 86.88 79 LEU A CA 1
ATOM 618 C C . LEU A 1 79 ? 7.287 -2.656 -8.069 1.00 86.88 79 LEU A C 1
ATOM 620 O O . LEU A 1 79 ? 7.193 -1.522 -8.534 1.00 86.88 79 LEU A O 1
ATOM 624 N N . ARG A 1 80 ? 8.127 -3.554 -8.590 1.00 91.56 80 ARG A N 1
ATOM 625 C CA . ARG A 1 80 ? 8.976 -3.253 -9.738 1.00 91.56 80 ARG A CA 1
ATOM 626 C C . ARG A 1 80 ? 8.170 -3.359 -11.027 1.00 91.56 80 ARG A C 1
ATOM 628 O O . ARG A 1 80 ? 7.701 -4.437 -11.381 1.00 91.56 80 ARG A O 1
ATOM 635 N N . ILE A 1 81 ? 8.067 -2.255 -11.758 1.00 91.62 81 ILE A N 1
ATOM 636 C CA . ILE A 1 81 ? 7.413 -2.230 -13.069 1.00 91.62 81 ILE A CA 1
ATOM 637 C C . ILE A 1 81 ? 8.328 -2.915 -14.098 1.00 91.62 81 ILE A C 1
ATOM 639 O O . ILE A 1 81 ? 9.461 -2.489 -14.307 1.00 91.62 81 ILE A O 1
ATOM 643 N N . THR A 1 82 ? 7.847 -3.980 -14.747 1.00 88.25 82 THR A N 1
ATOM 644 C CA . THR A 1 82 ? 8.632 -4.817 -15.683 1.00 88.25 82 THR A CA 1
ATOM 645 C C . THR A 1 82 ? 8.318 -4.571 -17.161 1.00 88.25 82 THR A C 1
ATOM 647 O O . THR A 1 82 ? 8.695 -5.372 -18.020 1.00 88.25 82 THR A O 1
ATOM 650 N N . LEU A 1 83 ? 7.655 -3.457 -17.478 1.00 90.94 83 LEU A N 1
ATOM 651 C CA . LEU A 1 83 ? 7.246 -3.123 -18.840 1.00 90.94 83 LEU A CA 1
ATOM 652 C C . LEU A 1 83 ? 8.458 -3.042 -19.780 1.00 90.94 83 LEU A C 1
ATOM 654 O O . LEU A 1 83 ? 9.405 -2.302 -19.525 1.00 90.94 83 LEU A O 1
ATOM 658 N N . GLN A 1 84 ? 8.414 -3.781 -20.886 1.00 89.81 84 GLN A N 1
ATOM 659 C CA . GLN A 1 84 ? 9.458 -3.755 -21.910 1.00 89.81 84 GLN A CA 1
ATOM 660 C C . GLN A 1 84 ? 9.030 -2.878 -23.087 1.00 89.81 84 GLN A C 1
ATOM 662 O O . GLN A 1 84 ? 7.857 -2.914 -23.472 1.00 89.81 84 GLN A O 1
ATOM 667 N N . PRO A 1 85 ? 9.957 -2.131 -23.703 1.00 91.50 85 PRO A N 1
ATOM 668 C CA . PRO A 1 85 ? 9.626 -1.355 -24.882 1.00 91.50 85 PRO A CA 1
ATOM 669 C C . PRO A 1 85 ? 9.269 -2.271 -26.063 1.00 91.50 85 PRO A C 1
ATOM 671 O O . PRO A 1 85 ? 9.826 -3.359 -26.248 1.00 91.50 85 PRO A O 1
ATOM 674 N N . ALA A 1 86 ? 8.311 -1.835 -26.882 1.00 91.38 86 ALA A N 1
ATOM 675 C CA . ALA A 1 86 ? 7.912 -2.559 -28.089 1.00 91.38 86 ALA A CA 1
ATOM 676 C C . ALA A 1 86 ? 8.945 -2.414 -29.221 1.00 91.38 86 ALA A C 1
ATOM 678 O O . ALA A 1 86 ? 9.155 -3.352 -29.985 1.00 91.38 86 ALA A O 1
ATOM 679 N N . LEU A 1 87 ? 9.614 -1.261 -29.290 1.00 91.50 87 LEU A N 1
ATOM 680 C CA . LEU A 1 87 ? 10.604 -0.904 -30.306 1.00 91.50 87 LEU A CA 1
ATOM 681 C C . LEU A 1 87 ? 11.985 -0.714 -29.663 1.00 91.50 87 LEU A C 1
ATOM 683 O O . LEU A 1 87 ? 12.081 -0.513 -28.455 1.00 91.50 87 LEU A O 1
ATOM 687 N N . PHE A 1 88 ? 13.045 -0.773 -30.472 1.00 90.62 88 PHE A N 1
ATOM 688 C CA . PHE A 1 88 ? 14.430 -0.496 -30.048 1.00 90.62 88 PHE A CA 1
ATOM 689 C C . PHE A 1 88 ? 14.974 -1.430 -28.952 1.00 90.62 88 PHE A C 1
ATOM 691 O O . PHE A 1 88 ? 15.810 -1.047 -28.141 1.00 90.62 88 PHE A O 1
ATOM 698 N N . ARG A 1 89 ? 14.545 -2.700 -28.949 1.00 89.69 89 ARG A N 1
ATOM 699 C CA . ARG A 1 89 ? 15.000 -3.717 -27.977 1.00 89.69 89 ARG A CA 1
ATOM 700 C C . ARG A 1 89 ? 16.477 -4.108 -28.099 1.00 89.69 89 ARG A C 1
ATOM 702 O O . ARG A 1 89 ? 16.996 -4.806 -27.239 1.00 89.69 89 ARG A O 1
ATOM 709 N N . THR A 1 90 ? 17.133 -3.727 -29.185 1.00 92.12 90 THR A N 1
ATOM 710 C CA . THR A 1 90 ? 18.559 -3.987 -29.415 1.00 92.12 90 THR A CA 1
ATOM 711 C C . THR A 1 90 ? 19.438 -2.818 -28.984 1.00 92.12 90 THR A C 1
ATOM 713 O O . THR A 1 90 ? 20.650 -2.981 -28.895 1.00 92.12 90 THR A O 1
ATOM 716 N N . ASP A 1 91 ? 18.849 -1.649 -28.725 1.00 95.19 91 ASP A N 1
ATOM 717 C CA . ASP A 1 91 ? 19.573 -0.474 -28.257 1.00 95.19 91 ASP A CA 1
ATOM 718 C C . ASP A 1 91 ? 19.676 -0.509 -26.725 1.00 95.19 91 ASP A C 1
ATOM 720 O O . ASP A 1 91 ? 18.717 -0.246 -25.990 1.00 95.19 91 ASP A O 1
ATOM 724 N N . CYS A 1 92 ? 20.869 -0.857 -26.242 1.00 93.81 92 CYS A N 1
ATOM 725 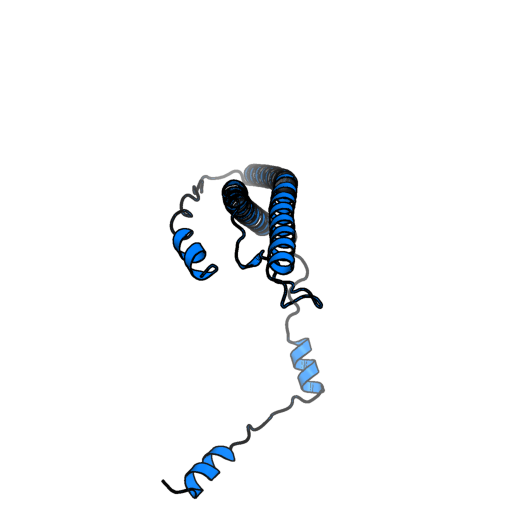C CA . CYS A 1 92 ? 21.168 -0.945 -24.818 1.00 93.81 92 CYS A CA 1
ATOM 726 C C . CYS A 1 92 ? 21.023 0.403 -24.095 1.00 93.81 92 CYS A C 1
ATOM 728 O O . CYS A 1 92 ? 20.590 0.422 -22.941 1.00 93.81 92 CYS A O 1
ATOM 730 N N . GLU A 1 93 ? 21.351 1.526 -24.744 1.00 95.94 93 GLU A N 1
ATOM 731 C CA . GLU A 1 93 ? 21.220 2.847 -24.121 1.00 95.94 93 GLU A CA 1
ATOM 732 C C . GLU A 1 93 ? 19.752 3.229 -23.950 1.00 95.94 93 GLU A C 1
ATOM 734 O O . GLU A 1 93 ? 19.352 3.747 -22.900 1.00 95.94 93 GLU A O 1
ATOM 739 N N . PHE A 1 94 ? 18.938 2.947 -24.969 1.00 95.06 94 PHE A N 1
ATOM 740 C CA . PHE A 1 94 ? 17.498 3.167 -24.910 1.00 95.06 94 PHE A CA 1
ATOM 741 C C . PHE A 1 94 ? 16.852 2.331 -23.799 1.00 95.06 94 PHE A C 1
ATOM 743 O O . PHE A 1 94 ? 16.094 2.868 -22.986 1.00 95.06 94 PHE A O 1
ATOM 750 N N . ILE A 1 95 ? 17.199 1.042 -23.698 1.00 94.69 95 ILE A N 1
ATOM 751 C CA . ILE A 1 95 ? 16.696 0.162 -22.632 1.00 94.69 95 ILE A CA 1
ATOM 752 C C . ILE A 1 95 ? 17.116 0.667 -21.249 1.00 94.69 95 ILE A C 1
ATOM 754 O O . ILE A 1 95 ? 16.290 0.685 -20.334 1.00 94.69 95 ILE A O 1
ATOM 758 N N . ALA A 1 96 ? 18.365 1.106 -21.083 1.00 94.69 96 ALA A N 1
ATOM 759 C CA . ALA A 1 96 ? 18.843 1.630 -19.807 1.00 94.69 96 ALA A CA 1
ATOM 760 C C . ALA A 1 96 ? 18.051 2.877 -19.374 1.00 94.69 96 ALA A C 1
ATOM 762 O O . ALA A 1 96 ? 17.602 2.963 -18.227 1.00 94.69 96 ALA A O 1
ATOM 763 N N . LYS A 1 97 ? 17.805 3.814 -20.301 1.00 95.25 97 LYS A N 1
ATOM 764 C CA . LYS A 1 97 ? 16.976 5.007 -20.047 1.00 95.25 97 LYS A CA 1
ATOM 765 C C . LYS A 1 97 ? 15.531 4.626 -19.710 1.00 95.25 97 LYS A C 1
ATOM 767 O O . LYS A 1 97 ? 14.977 5.143 -18.742 1.00 95.25 97 LYS A O 1
ATOM 772 N N . TRP A 1 98 ? 14.948 3.684 -20.453 1.00 95.19 98 TRP A N 1
ATOM 773 C CA . TRP A 1 98 ? 13.599 3.166 -20.211 1.00 95.19 98 TRP A CA 1
ATOM 774 C C . TRP A 1 98 ? 13.456 2.570 -18.806 1.00 95.19 98 TRP A C 1
ATOM 776 O O . TRP A 1 98 ? 12.555 2.942 -18.053 1.00 95.19 98 TRP A O 1
ATOM 786 N N . GLN A 1 99 ? 14.382 1.692 -18.412 1.00 94.00 99 GLN A N 1
ATOM 787 C CA . GLN A 1 99 ? 14.402 1.106 -17.071 1.00 94.00 99 GLN A CA 1
ATOM 788 C C . GLN A 1 99 ? 14.596 2.170 -15.985 1.00 94.00 99 GLN A C 1
ATOM 790 O O . GLN A 1 99 ? 13.956 2.093 -14.937 1.00 94.00 99 GLN A O 1
ATOM 795 N N . GLY A 1 100 ? 15.424 3.188 -16.238 1.00 94.50 100 GLY A N 1
ATOM 796 C CA . GLY A 1 100 ? 15.594 4.330 -15.340 1.00 94.50 100 GLY A CA 1
ATOM 797 C C . GLY A 1 100 ? 14.279 5.064 -15.060 1.00 94.50 100 GLY A C 1
ATOM 798 O O . GLY A 1 100 ? 13.960 5.328 -13.899 1.00 94.50 100 GLY A O 1
ATOM 799 N N . ILE A 1 101 ? 13.479 5.317 -16.100 1.00 95.31 101 ILE A N 1
ATOM 800 C CA . ILE A 1 101 ? 12.154 5.945 -15.970 1.00 95.31 101 ILE A CA 1
ATOM 801 C C . ILE A 1 101 ? 11.211 5.052 -15.153 1.00 95.31 101 ILE A C 1
ATOM 803 O O . ILE A 1 101 ? 10.589 5.525 -14.204 1.00 95.31 101 ILE A O 1
ATOM 807 N N . LEU A 1 102 ? 11.147 3.751 -15.452 1.00 94.81 102 LEU A N 1
ATOM 808 C CA . LEU A 1 102 ? 10.291 2.816 -14.710 1.00 94.81 102 LEU A CA 1
ATOM 809 C C . LEU A 1 102 ? 10.678 2.699 -13.232 1.00 94.81 102 LEU A C 1
ATOM 811 O O . LEU A 1 102 ? 9.806 2.641 -12.359 1.00 94.81 102 LEU A O 1
ATOM 815 N N . ASN A 1 103 ? 11.978 2.692 -12.937 1.00 94.25 103 ASN A N 1
ATOM 816 C CA . ASN A 1 103 ? 12.479 2.688 -11.568 1.00 94.25 103 ASN A CA 1
ATOM 817 C C . ASN A 1 103 ? 12.063 3.963 -10.832 1.00 94.25 103 ASN A C 1
ATOM 819 O O . ASN A 1 103 ? 11.603 3.886 -9.692 1.00 94.25 103 ASN A O 1
ATOM 823 N N . ARG A 1 104 ? 12.159 5.123 -11.494 1.00 94.38 104 ARG A N 1
ATOM 824 C CA . ARG A 1 104 ? 11.704 6.393 -10.924 1.00 94.38 104 ARG A CA 1
ATOM 825 C C . ARG A 1 104 ? 10.210 6.364 -10.612 1.00 94.38 104 ARG A C 1
ATOM 827 O O . ARG A 1 104 ? 9.838 6.647 -9.479 1.00 94.38 104 ARG A O 1
ATOM 834 N N . CYS A 1 105 ? 9.381 5.932 -11.563 1.00 94.38 105 CYS A N 1
ATOM 835 C CA . CYS A 1 105 ? 7.944 5.777 -11.341 1.00 94.38 105 CYS A CA 1
ATOM 836 C C . CYS A 1 105 ? 7.645 4.831 -10.170 1.00 94.38 105 CYS A C 1
ATOM 838 O O . CYS A 1 105 ? 6.782 5.125 -9.351 1.00 94.38 105 CYS A O 1
ATOM 840 N N . SER A 1 106 ? 8.379 3.721 -10.053 1.00 93.94 106 SER A N 1
ATOM 841 C CA . SER A 1 106 ? 8.206 2.771 -8.945 1.00 93.94 106 SER A CA 1
ATOM 842 C C . SER A 1 106 ? 8.511 3.418 -7.585 1.00 93.94 106 SER A C 1
ATOM 844 O O . SER A 1 106 ? 7.777 3.200 -6.626 1.00 93.94 106 SER A O 1
ATOM 846 N N . LEU A 1 107 ? 9.561 4.242 -7.494 1.00 93.75 107 LEU A N 1
ATOM 847 C CA . LEU A 1 107 ? 9.889 4.993 -6.274 1.00 93.75 107 LEU A CA 1
ATOM 848 C C . LEU A 1 107 ? 8.832 6.056 -5.947 1.00 93.75 107 LEU A C 1
ATOM 850 O O . LEU A 1 107 ? 8.439 6.189 -4.788 1.00 93.75 107 LEU A O 1
ATOM 854 N N . ASP A 1 108 ? 8.335 6.771 -6.956 1.00 94.62 108 ASP A N 1
ATOM 855 C CA . ASP A 1 108 ? 7.285 7.774 -6.767 1.00 94.62 108 ASP A CA 1
ATOM 856 C C . ASP A 1 108 ? 5.960 7.114 -6.315 1.00 94.62 108 ASP A C 1
ATOM 858 O O . ASP A 1 108 ? 5.276 7.637 -5.434 1.00 94.62 108 ASP A O 1
ATOM 862 N N . LEU A 1 109 ? 5.634 5.912 -6.814 1.00 94.00 109 LEU A N 1
ATOM 863 C CA . LEU A 1 109 ? 4.494 5.113 -6.337 1.00 94.00 109 LEU A CA 1
ATOM 864 C C . LEU A 1 109 ? 4.650 4.673 -4.875 1.00 94.00 109 LEU A C 1
ATOM 866 O O . LEU A 1 109 ? 3.674 4.695 -4.118 1.00 94.00 109 LEU A O 1
ATOM 870 N N . ILE A 1 110 ? 5.864 4.297 -4.454 1.00 93.94 110 ILE A N 1
ATOM 871 C CA . ILE A 1 110 ? 6.153 3.996 -3.044 1.00 93.94 110 ILE A CA 1
ATOM 872 C C . ILE A 1 110 ? 5.871 5.233 -2.184 1.00 93.94 110 ILE A C 1
ATOM 874 O O . ILE A 1 110 ? 5.158 5.131 -1.185 1.00 93.94 110 ILE A O 1
ATOM 878 N N . ALA A 1 111 ? 6.382 6.400 -2.583 1.00 94.81 111 ALA A N 1
ATOM 879 C CA . ALA A 1 111 ? 6.184 7.647 -1.849 1.00 94.81 111 ALA A CA 1
ATOM 880 C C . ALA A 1 111 ? 4.698 8.032 -1.747 1.00 94.81 111 ALA A C 1
ATOM 882 O O . ALA A 1 111 ? 4.221 8.343 -0.654 1.00 94.81 111 ALA A O 1
ATOM 883 N N . LEU A 1 112 ? 3.952 7.925 -2.852 1.00 95.44 112 LEU A N 1
ATOM 884 C CA . LEU A 1 112 ? 2.506 8.158 -2.882 1.00 95.44 112 LEU A CA 1
ATOM 885 C C . LEU A 1 112 ? 1.761 7.227 -1.914 1.00 95.44 112 LEU A C 1
ATOM 887 O O . LEU A 1 112 ? 0.885 7.665 -1.169 1.00 95.44 112 LEU A O 1
ATOM 891 N N . THR A 1 113 ? 2.139 5.947 -1.888 1.00 94.12 113 THR A N 1
ATOM 892 C CA . THR A 1 113 ? 1.527 4.951 -0.996 1.00 94.12 113 THR A CA 1
ATOM 893 C C . THR A 1 113 ? 1.799 5.282 0.470 1.00 94.12 113 THR A C 1
ATOM 895 O O . THR A 1 113 ? 0.882 5.247 1.289 1.00 94.12 113 THR A O 1
ATOM 898 N N . VAL A 1 114 ? 3.036 5.662 0.810 1.00 94.75 114 VAL A N 1
ATOM 899 C CA . VAL A 1 114 ? 3.399 6.092 2.171 1.00 94.75 114 VAL A CA 1
ATOM 900 C C . VAL A 1 114 ? 2.607 7.333 2.583 1.00 94.75 114 VAL A C 1
ATOM 902 O O . VAL A 1 114 ? 2.066 7.368 3.687 1.00 94.75 114 VAL A O 1
ATOM 905 N N . GLN A 1 115 ? 2.479 8.324 1.699 1.00 95.25 115 GLN A N 1
ATOM 906 C CA . GLN A 1 115 ? 1.685 9.524 1.965 1.00 95.25 115 GLN A CA 1
ATOM 907 C C . GLN A 1 115 ? 0.216 9.174 2.251 1.00 95.25 115 GLN A C 1
ATOM 909 O O . GLN A 1 115 ? -0.348 9.636 3.246 1.00 95.25 115 GLN A O 1
ATOM 914 N N . GLN A 1 116 ? -0.396 8.323 1.424 1.00 95.50 116 GLN A N 1
ATOM 915 C CA . GLN A 1 116 ? -1.785 7.910 1.620 1.00 95.50 116 GLN A CA 1
ATOM 916 C C . GLN A 1 116 ? -1.969 7.106 2.915 1.00 95.50 116 GLN A C 1
ATOM 918 O O . GLN A 1 116 ? -2.949 7.318 3.637 1.00 95.50 116 GLN A O 1
ATOM 923 N N . LEU A 1 117 ? -1.025 6.217 3.242 1.00 93.44 117 LEU A N 1
ATOM 924 C CA . LEU A 1 117 ? -1.035 5.462 4.496 1.00 93.44 117 LEU A CA 1
ATOM 925 C C . LEU A 1 117 ? -0.958 6.390 5.705 1.00 93.44 117 LEU A C 1
ATOM 927 O O . LEU A 1 117 ? -1.696 6.183 6.664 1.00 93.44 117 LEU A O 1
ATOM 931 N N . GLN A 1 118 ? -0.121 7.428 5.670 1.00 92.94 118 GLN A N 1
ATOM 932 C CA . GLN A 1 118 ? -0.009 8.385 6.773 1.00 92.94 118 GLN A CA 1
ATOM 933 C C . GLN A 1 118 ? -1.318 9.140 7.022 1.00 92.94 118 GLN A C 1
ATOM 935 O O . GLN A 1 118 ? -1.728 9.269 8.177 1.00 92.94 118 GLN A O 1
ATOM 940 N N . THR A 1 119 ? -1.990 9.606 5.966 1.00 94.19 119 THR A N 1
ATOM 941 C CA . THR A 1 119 ? -3.302 10.263 6.084 1.00 94.19 119 THR A CA 1
ATOM 942 C C . THR A 1 119 ? -4.347 9.294 6.628 1.00 94.19 119 THR A C 1
ATOM 944 O O . THR A 1 119 ? -4.970 9.569 7.652 1.00 94.19 119 THR A O 1
ATOM 947 N N . SER A 1 120 ? -4.455 8.111 6.022 1.00 94.25 120 SER A N 1
ATOM 948 C CA . SER A 1 120 ? -5.451 7.101 6.409 1.00 94.25 120 SER A CA 1
ATOM 949 C C . SER A 1 120 ? -5.231 6.600 7.843 1.00 94.25 120 SER A C 1
ATOM 951 O O . SER A 1 120 ? -6.183 6.361 8.578 1.00 94.25 120 SER A O 1
ATOM 953 N N . THR A 1 121 ? -3.976 6.481 8.287 1.00 93.38 121 THR A N 1
ATOM 954 C CA . THR A 1 121 ? -3.634 6.069 9.660 1.00 93.38 121 THR A CA 1
ATOM 955 C C . THR A 1 121 ? -4.123 7.086 10.693 1.00 93.38 121 THR A C 1
ATOM 957 O O . THR A 1 121 ? -4.552 6.697 11.777 1.00 93.38 121 THR A O 1
ATOM 960 N N . LYS A 1 122 ? -4.107 8.390 10.380 1.00 94.31 122 LYS A N 1
ATOM 961 C CA . LYS A 1 122 ? -4.659 9.414 11.285 1.00 94.31 122 LYS A CA 1
ATOM 962 C C . LYS A 1 122 ? -6.165 9.234 11.466 1.00 94.31 122 LYS A C 1
ATOM 964 O O . LYS A 1 122 ? -6.637 9.221 12.599 1.00 94.31 122 LYS A O 1
ATOM 969 N N . GLU A 1 123 ? -6.892 9.030 10.370 1.00 94.88 123 GLU A N 1
ATOM 970 C CA . GLU A 1 123 ? -8.336 8.759 10.394 1.00 94.88 123 GLU A CA 1
ATOM 971 C C . GLU A 1 123 ? -8.649 7.457 11.144 1.00 94.88 123 GLU A C 1
ATOM 973 O O . GLU A 1 123 ? -9.559 7.404 11.970 1.00 94.88 123 GLU A O 1
ATOM 978 N N . LEU A 1 124 ? -7.852 6.408 10.918 1.00 94.62 124 LEU A N 1
ATOM 979 C CA . LEU A 1 124 ? -8.000 5.130 11.609 1.00 94.62 124 LEU A CA 1
ATOM 980 C C . LEU A 1 124 ? -7.827 5.274 13.124 1.00 94.62 124 LEU A C 1
ATOM 982 O O . LEU A 1 124 ? -8.606 4.709 13.889 1.00 94.62 124 LEU A O 1
ATOM 986 N N . LYS A 1 125 ? -6.838 6.055 13.564 1.00 94.19 125 LYS A N 1
ATOM 987 C CA . LYS A 1 125 ? -6.613 6.324 14.989 1.00 94.19 125 LYS A CA 1
ATOM 988 C C . LYS A 1 125 ? -7.760 7.105 15.621 1.00 94.19 125 LYS A C 1
ATOM 990 O O . LYS A 1 125 ? -8.119 6.807 16.755 1.00 94.19 125 LYS A O 1
ATOM 995 N N . GLN A 1 126 ? -8.374 8.036 14.891 1.00 95.25 126 GLN A N 1
ATOM 996 C CA . GLN A 1 126 ? -9.586 8.723 15.352 1.00 95.25 126 GLN A CA 1
ATOM 997 C C . GLN A 1 126 ? -10.761 7.747 15.514 1.00 95.25 126 GLN A C 1
ATOM 999 O O . GLN A 1 126 ? -11.447 7.787 16.531 1.00 95.25 126 GLN A O 1
ATOM 1004 N N . GLN A 1 127 ? -10.956 6.822 14.565 1.00 93.69 127 GLN A N 1
ATOM 1005 C CA . GLN A 1 127 ? -11.989 5.778 14.670 1.00 93.69 127 GLN A CA 1
ATOM 1006 C C . GLN A 1 127 ? -11.756 4.855 15.871 1.00 93.69 127 GLN A C 1
ATOM 1008 O O . GLN A 1 127 ? -12.702 4.501 16.569 1.00 93.69 127 GLN A O 1
ATOM 1013 N N . ILE A 1 128 ? -10.499 4.471 16.113 1.00 93.62 128 ILE A N 1
ATOM 1014 C CA . ILE A 1 128 ? -10.113 3.664 17.273 1.00 93.62 128 ILE A CA 1
ATOM 1015 C C . ILE A 1 128 ? -10.418 4.412 18.574 1.00 93.62 128 ILE A C 1
ATOM 1017 O O . ILE A 1 128 ? -11.026 3.828 19.462 1.00 93.62 128 ILE A O 1
ATOM 1021 N N . HIS A 1 129 ? -10.037 5.689 18.670 1.00 94.81 129 HIS A N 1
ATOM 1022 C CA . HIS A 1 129 ? -10.277 6.504 19.862 1.00 94.81 129 HIS A CA 1
ATOM 1023 C C . HIS A 1 129 ? -11.771 6.647 20.167 1.00 94.81 129 HIS A C 1
ATOM 1025 O O . HIS A 1 129 ? -12.193 6.391 21.289 1.00 94.81 129 HIS A O 1
ATOM 1031 N N . ALA A 1 130 ? -12.579 6.977 19.156 1.00 93.62 130 ALA A N 1
ATOM 1032 C CA . ALA A 1 130 ? -14.025 7.103 19.319 1.00 93.62 130 ALA A CA 1
ATOM 1033 C C . ALA A 1 130 ? -14.669 5.788 19.797 1.00 93.62 130 ALA A C 1
ATOM 1035 O O . ALA A 1 130 ? -15.543 5.796 20.660 1.00 93.62 130 ALA A O 1
ATOM 1036 N N . LEU A 1 131 ? -14.212 4.646 19.271 1.00 91.56 131 LEU A N 1
ATOM 1037 C CA . LEU A 1 131 ? -14.726 3.335 19.672 1.00 91.56 131 LEU A CA 1
ATOM 1038 C C . LEU A 1 131 ? -14.256 2.925 21.080 1.00 91.56 131 LEU A C 1
ATOM 1040 O O . LEU A 1 131 ? -14.998 2.275 21.812 1.00 91.56 131 LEU A O 1
ATOM 1044 N N . GLU A 1 132 ? -13.040 3.314 21.477 1.00 92.19 132 GLU A N 1
ATOM 1045 C CA . GLU A 1 132 ? -12.533 3.144 22.845 1.00 92.19 132 GLU A CA 1
ATOM 1046 C C . GLU A 1 132 ? -13.334 3.967 23.860 1.00 92.19 132 GLU A C 1
ATOM 1048 O O . GLU A 1 132 ? -13.610 3.482 24.958 1.00 92.19 132 GLU A O 1
ATOM 1053 N N . GLU A 1 133 ? -13.714 5.197 23.510 1.00 91.75 133 GLU A N 1
ATOM 1054 C CA . GLU A 1 133 ? -14.586 6.040 24.335 1.00 91.75 133 GLU A CA 1
ATOM 1055 C C . GLU A 1 133 ? -15.989 5.436 24.459 1.00 91.75 133 GLU A C 1
ATOM 1057 O O . GLU A 1 133 ? -16.480 5.280 25.577 1.00 91.75 133 GLU A O 1
ATOM 1062 N N . GLU A 1 134 ? -16.586 4.988 23.349 1.00 89.00 134 GLU A N 1
ATOM 1063 C CA . GLU A 1 134 ? -17.889 4.308 23.355 1.00 89.00 134 GLU A CA 1
ATOM 1064 C C . GLU A 1 134 ? -17.876 3.057 24.248 1.00 89.00 134 GLU A C 1
ATOM 1066 O O . GLU A 1 134 ? -18.810 2.820 25.021 1.00 89.00 134 GLU A O 1
ATOM 1071 N N . TYR A 1 135 ? -16.807 2.260 24.163 1.00 86.62 135 TYR A N 1
ATOM 1072 C CA . TYR A 1 135 ? -16.639 1.078 25.001 1.00 86.62 135 TYR A CA 1
ATOM 1073 C C . TYR A 1 135 ? -16.544 1.450 26.486 1.00 86.62 135 TYR A C 1
ATOM 1075 O O . TYR A 1 135 ? -17.291 0.903 27.298 1.00 86.62 135 TYR A O 1
ATOM 1083 N N . LYS A 1 136 ? -15.698 2.428 26.846 1.00 86.94 136 LYS A N 1
ATOM 1084 C CA . LYS A 1 136 ? -15.560 2.904 28.235 1.00 86.94 136 LYS A CA 1
ATOM 1085 C C . LYS A 1 136 ? -16.888 3.400 28.801 1.00 86.94 136 LYS A C 1
ATOM 1087 O O . LYS A 1 136 ? -17.234 3.053 29.928 1.00 86.94 136 LYS A O 1
ATOM 1092 N N . GLU A 1 137 ? -17.644 4.179 28.030 1.00 85.44 137 GLU A N 1
ATOM 1093 C CA . GLU A 1 137 ? -18.960 4.657 28.456 1.00 85.44 137 GLU A CA 1
ATOM 1094 C C . GLU A 1 137 ? -19.943 3.510 28.707 1.00 85.44 137 GLU A C 1
ATOM 1096 O O . GLU A 1 137 ? -20.687 3.547 29.689 1.00 85.44 137 GLU A O 1
ATOM 1101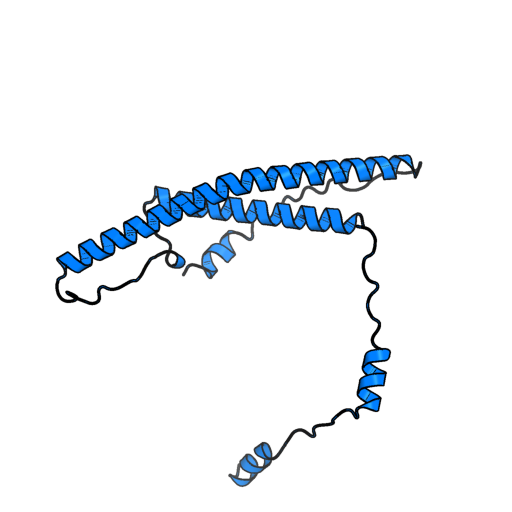 N N . LYS A 1 138 ? -19.954 2.487 27.844 1.00 80.38 138 LYS A N 1
ATOM 1102 C CA . LYS A 1 138 ? -20.813 1.309 28.017 1.00 80.38 138 LYS A CA 1
ATOM 1103 C C . LYS A 1 138 ? -20.425 0.507 29.256 1.00 80.38 138 LYS A C 1
ATOM 1105 O O . LYS A 1 138 ? -21.306 0.208 30.055 1.00 80.38 138 LYS A O 1
ATOM 1110 N N . THR A 1 139 ? -19.134 0.261 29.483 1.00 75.75 139 THR A N 1
ATOM 1111 C CA . THR A 1 139 ? -18.654 -0.428 30.691 1.00 75.75 139 THR A CA 1
ATOM 1112 C C . THR A 1 139 ? -19.040 0.327 31.971 1.00 75.75 139 THR A C 1
ATOM 1114 O O . THR A 1 139 ? -19.516 -0.286 32.925 1.00 75.75 139 THR A O 1
ATOM 1117 N N . VAL A 1 140 ? -18.913 1.661 31.998 1.00 73.75 140 VAL A N 1
ATOM 1118 C CA . VAL A 1 140 ? -19.299 2.486 33.164 1.00 73.75 140 VAL A CA 1
ATOM 1119 C C . VAL A 1 140 ? -20.812 2.445 33.428 1.00 73.75 140 VAL A C 1
ATOM 1121 O O . VAL A 1 140 ? -21.234 2.404 34.588 1.00 73.75 140 VAL A O 1
ATOM 1124 N N . ARG A 1 141 ? -21.644 2.417 32.377 1.00 63.66 141 ARG A N 1
ATOM 1125 C CA . ARG A 1 141 ? -23.108 2.297 32.517 1.00 63.66 141 ARG A CA 1
ATOM 1126 C C . ARG A 1 141 ? -23.523 0.930 33.063 1.00 63.66 141 ARG A C 1
ATOM 1128 O O . ARG A 1 141 ? -24.375 0.889 33.947 1.00 63.66 141 ARG A O 1
ATOM 1135 N N . THR A 1 142 ? -22.899 -0.159 32.610 1.00 59.81 142 THR A N 1
ATOM 1136 C CA . THR A 1 142 ? -23.168 -1.512 33.131 1.00 59.81 142 THR A CA 1
ATOM 1137 C C . THR A 1 142 ? -22.791 -1.624 34.613 1.00 59.81 142 THR A C 1
ATOM 1139 O O . THR A 1 142 ? -23.583 -2.111 35.414 1.00 59.81 142 THR A O 1
ATOM 1142 N N . LEU A 1 143 ? -21.649 -1.050 35.017 1.00 56.66 143 LEU A N 1
ATOM 1143 C CA . LEU A 1 143 ? -21.209 -1.008 36.423 1.00 56.66 143 LEU A CA 1
ATOM 1144 C C . LEU A 1 143 ? -22.116 -0.170 37.342 1.00 56.66 143 LEU A C 1
ATOM 1146 O O . LEU A 1 143 ? -22.090 -0.350 38.556 1.00 56.66 143 LEU A O 1
ATOM 1150 N N . SER A 1 144 ? -22.905 0.754 36.785 1.00 52.47 144 SER A N 1
ATOM 1151 C CA . SER A 1 144 ? -23.853 1.570 37.558 1.00 52.47 144 SER A CA 1
ATOM 1152 C C . SER A 1 144 ? -25.213 0.887 37.743 1.00 52.47 144 SER A C 1
ATOM 1154 O O . SER A 1 144 ? -25.968 1.278 38.630 1.00 52.47 144 SER A O 1
ATOM 1156 N N . HIS A 1 145 ? -25.538 -0.106 36.908 1.00 51.28 145 HIS A N 1
ATOM 1157 C CA . HIS A 1 145 ? -26.819 -0.814 36.945 1.00 51.28 145 HIS A CA 1
ATOM 1158 C C . HIS A 1 145 ? -26.760 -2.085 37.809 1.00 51.28 145 HIS A C 1
ATOM 1160 O O . HIS A 1 145 ? -27.748 -2.428 38.455 1.00 51.28 145 HIS A O 1
ATOM 1166 N N . ASP A 1 146 ? -25.586 -2.712 37.899 1.00 43.47 146 ASP A N 1
ATOM 1167 C CA . ASP A 1 146 ? -25.326 -3.860 38.764 1.00 43.47 146 ASP A CA 1
ATOM 1168 C C . ASP A 1 146 ? -24.409 -3.434 39.912 1.00 43.47 146 ASP A C 1
ATOM 1170 O O . ASP A 1 146 ? -23.186 -3.577 39.878 1.00 43.47 146 ASP A O 1
ATOM 1174 N N . GLY A 1 147 ? -25.000 -2.870 40.963 1.00 46.88 147 GLY A N 1
ATOM 1175 C CA . GLY A 1 147 ? -24.288 -2.710 42.221 1.00 46.88 147 GLY A CA 1
ATOM 1176 C C . GLY A 1 147 ? -23.986 -4.089 42.801 1.00 46.88 147 GLY A C 1
ATOM 1177 O O . GLY A 1 147 ? -24.849 -4.609 43.495 1.00 46.88 147 GLY A O 1
ATOM 1178 N N . VAL A 1 148 ? -22.817 -4.672 42.483 1.00 43.81 148 VAL A N 1
ATOM 1179 C CA . VAL A 1 148 ? -22.017 -5.628 43.285 1.00 43.81 148 VAL A CA 1
ATOM 1180 C C . VAL A 1 148 ? -20.875 -6.264 42.447 1.00 43.81 148 VAL A C 1
ATOM 1182 O O . VAL A 1 148 ? -21.105 -6.883 41.419 1.00 43.81 148 VAL A O 1
ATOM 1185 N N . LEU A 1 149 ? -19.651 -6.162 43.000 1.00 39.69 149 LEU A N 1
ATOM 1186 C CA . LEU A 1 149 ? -18.430 -6.986 42.818 1.00 39.69 149 LEU A CA 1
ATOM 1187 C C . LEU A 1 149 ? -17.656 -6.989 41.472 1.00 39.69 149 LEU A C 1
ATOM 1189 O O . LEU A 1 149 ? -17.890 -7.797 40.590 1.00 39.69 149 LEU A O 1
ATOM 1193 N N . GLY A 1 150 ? -16.572 -6.197 41.439 1.00 38.69 150 GLY A N 1
ATOM 1194 C CA . GLY A 1 150 ? -15.196 -6.705 41.614 1.00 38.69 150 GLY A CA 1
ATOM 1195 C C . GLY A 1 150 ? -14.529 -7.540 40.504 1.00 38.69 150 GLY A C 1
ATOM 1196 O O . GLY A 1 150 ? -14.822 -8.720 40.380 1.00 38.69 150 GLY A O 1
ATOM 1197 N N . TYR A 1 151 ? -13.473 -6.956 39.901 1.00 45.56 151 TYR A N 1
ATOM 1198 C CA . TYR A 1 151 ? -12.440 -7.560 39.022 1.00 45.56 151 TYR A CA 1
ATOM 1199 C C . TYR A 1 151 ? -13.000 -8.161 37.707 1.00 45.56 151 TYR A C 1
ATOM 1201 O O . TYR A 1 151 ? -14.041 -8.787 37.689 1.00 45.56 151 TYR A O 1
ATOM 1209 N N . VAL A 1 152 ? -12.427 -7.936 36.519 1.00 42.06 152 VAL A N 1
ATOM 1210 C CA . VAL A 1 152 ? -11.183 -8.533 36.008 1.00 42.06 152 VAL A CA 1
ATOM 1211 C C . VAL A 1 152 ? -10.735 -7.776 34.741 1.00 42.06 152 VAL A C 1
ATOM 1213 O O . VAL A 1 152 ? -11.528 -7.574 33.829 1.00 42.06 152 VAL A O 1
ATOM 1216 N N . GLY A 1 153 ? -9.434 -7.481 34.624 1.00 37.69 153 GLY A N 1
ATOM 1217 C CA . GLY A 1 153 ? -8.731 -7.796 33.371 1.00 37.69 153 GLY A CA 1
ATOM 1218 C C . GLY A 1 153 ? -8.031 -6.667 32.618 1.00 37.69 153 GLY A C 1
ATOM 1219 O O . GLY A 1 153 ? -8.279 -6.472 31.434 1.00 37.69 153 GLY A O 1
ATOM 1220 N N . CYS A 1 154 ? -7.065 -6.003 33.252 1.00 36.38 154 CYS A N 1
ATOM 1221 C CA . CYS A 1 154 ? -5.992 -5.315 32.533 1.00 36.38 154 CYS A CA 1
ATOM 1222 C C . CYS A 1 154 ? -5.007 -6.372 31.992 1.00 36.38 154 CYS A C 1
ATOM 1224 O O . CYS A 1 154 ? -3.956 -6.613 32.582 1.00 36.38 154 CYS A O 1
ATOM 1226 N N . TYR A 1 155 ? -5.371 -7.077 30.915 1.00 41.44 155 TYR A N 1
ATOM 1227 C CA . TYR A 1 155 ? -4.417 -7.921 30.194 1.00 41.44 155 TYR A CA 1
ATOM 1228 C C . TYR A 1 155 ? -3.741 -7.094 29.111 1.00 41.44 155 TYR A C 1
ATOM 1230 O O . TYR A 1 155 ? -4.215 -6.931 27.990 1.00 41.44 155 TYR A O 1
ATOM 1238 N N . GLN A 1 156 ? -2.595 -6.565 29.519 1.00 42.00 156 GLN A N 1
ATOM 1239 C CA . GLN A 1 156 ? -1.510 -6.104 28.681 1.00 42.00 156 GLN A CA 1
ATOM 1240 C C . GLN A 1 156 ? -1.263 -7.109 27.536 1.00 42.00 156 GLN A C 1
ATOM 1242 O O . GLN A 1 156 ? -0.701 -8.181 27.756 1.00 42.00 156 GLN A O 1
ATOM 1247 N N . ILE A 1 157 ? -1.644 -6.772 26.301 1.00 41.62 157 ILE A N 1
ATOM 1248 C CA . ILE A 1 157 ? -1.195 -7.506 25.109 1.00 41.62 157 ILE A CA 1
ATOM 1249 C C . ILE A 1 157 ? 0.227 -7.022 24.795 1.00 41.62 157 ILE A C 1
ATOM 1251 O O . ILE A 1 157 ? 0.468 -6.228 23.892 1.00 41.62 157 ILE A O 1
ATOM 1255 N N . VAL A 1 158 ? 1.183 -7.479 25.601 1.00 44.34 158 VAL A N 1
ATOM 1256 C CA . VAL A 1 158 ? 2.573 -7.649 25.175 1.00 44.34 158 VAL A CA 1
ATOM 1257 C C . VAL A 1 158 ? 2.652 -9.104 24.763 1.00 44.34 158 VAL A C 1
ATOM 1259 O O . VAL A 1 158 ? 2.577 -9.955 25.634 1.00 44.34 158 VAL A O 1
ATOM 1262 N N . LEU A 1 159 ? 2.702 -9.377 23.460 1.00 41.69 159 LEU A N 1
ATOM 1263 C CA . LEU A 1 159 ? 3.289 -10.572 22.834 1.00 41.69 159 LEU A CA 1
ATOM 1264 C C . LEU A 1 159 ? 2.959 -10.527 21.335 1.00 41.69 159 LEU A C 1
ATOM 1266 O O . LEU A 1 159 ? 2.117 -11.259 20.825 1.00 41.69 159 LEU A O 1
ATOM 1270 N N . ALA A 1 160 ? 3.621 -9.627 20.612 1.00 38.62 160 ALA A N 1
ATOM 1271 C CA . ALA A 1 160 ? 3.622 -9.664 19.153 1.00 38.62 160 ALA A CA 1
ATOM 1272 C C . ALA A 1 160 ? 4.992 -9.306 18.565 1.00 38.62 160 ALA A C 1
ATOM 1274 O O . ALA A 1 160 ? 5.054 -8.861 17.431 1.00 38.62 160 ALA A O 1
ATOM 1275 N N . GLU A 1 161 ? 6.098 -9.504 19.293 1.00 41.78 161 GLU A N 1
ATOM 1276 C CA . GLU A 1 161 ? 7.442 -9.263 18.734 1.00 41.78 161 GLU A CA 1
ATOM 1277 C C . GLU A 1 161 ? 8.099 -10.513 18.121 1.00 41.78 161 GLU A C 1
ATOM 1279 O O . GLU A 1 161 ? 9.004 -10.386 17.303 1.00 41.78 161 GLU A O 1
ATOM 1284 N N . SER A 1 162 ? 7.624 -11.733 18.402 1.00 42.88 162 SER A N 1
ATOM 1285 C CA . SER A 1 162 ? 8.339 -12.953 17.969 1.00 42.88 162 SER A CA 1
ATOM 1286 C C . SER A 1 162 ? 7.874 -13.573 16.643 1.00 42.88 162 SER A C 1
ATOM 1288 O O . SER A 1 162 ? 8.545 -14.465 16.135 1.00 42.88 162 SER A O 1
ATOM 1290 N N . PHE A 1 163 ? 6.778 -13.104 16.033 1.00 42.38 163 PHE A N 1
ATOM 1291 C CA . PHE A 1 163 ? 6.292 -13.647 14.747 1.00 42.38 163 PHE A CA 1
ATOM 1292 C C . PHE A 1 163 ? 6.760 -12.857 13.509 1.00 42.38 163 PHE A C 1
ATOM 1294 O O . PHE A 1 163 ? 6.682 -13.357 12.384 1.00 42.38 163 PHE A O 1
ATOM 1301 N N . TYR A 1 164 ? 7.294 -11.643 13.692 1.00 48.69 164 TYR A N 1
ATOM 1302 C CA . TYR A 1 164 ? 7.574 -10.724 12.581 1.00 48.69 164 TYR A CA 1
ATOM 1303 C C . TYR A 1 164 ? 8.823 -11.054 11.759 1.00 48.69 164 TYR A C 1
ATOM 1305 O O . TYR A 1 164 ? 8.884 -10.691 10.587 1.00 48.69 164 TYR A O 1
ATOM 1313 N N . LEU A 1 165 ? 9.775 -11.816 12.300 1.00 47.72 165 LEU A N 1
ATOM 1314 C CA . LEU A 1 165 ? 10.949 -12.268 11.539 1.00 47.72 165 LEU A CA 1
ATOM 1315 C C . LEU A 1 165 ? 10.654 -13.453 10.601 1.00 47.72 165 LEU A C 1
ATOM 1317 O O . LEU A 1 165 ? 11.396 -13.669 9.640 1.00 47.72 165 LEU A O 1
ATOM 1321 N N . LEU A 1 166 ? 9.561 -14.194 10.831 1.00 43.16 166 LEU A N 1
ATOM 1322 C CA . LEU A 1 166 ? 9.245 -15.395 10.052 1.00 43.16 166 LEU A CA 1
ATOM 1323 C C . LEU A 1 166 ? 8.439 -15.076 8.782 1.00 43.16 166 LEU A C 1
ATOM 1325 O O . LEU A 1 166 ? 8.744 -15.595 7.709 1.00 43.16 166 LEU A O 1
ATOM 1329 N N . VAL A 1 167 ? 7.458 -14.168 8.863 1.00 47.00 167 VAL A N 1
ATOM 1330 C CA . VAL A 1 167 ? 6.633 -13.789 7.696 1.00 47.00 167 VAL A CA 1
ATOM 1331 C C . VAL A 1 167 ? 7.412 -12.899 6.720 1.00 47.00 167 VAL A C 1
ATOM 1333 O O . VAL A 1 167 ? 7.233 -13.012 5.506 1.00 47.00 167 VAL A O 1
ATOM 1336 N N . PHE A 1 168 ? 8.352 -12.087 7.218 1.00 44.81 168 PHE A N 1
ATOM 1337 C CA . PHE A 1 168 ? 9.207 -11.252 6.366 1.00 44.81 168 PHE A CA 1
ATOM 1338 C C . PHE A 1 168 ? 10.137 -12.083 5.460 1.00 44.81 168 PHE A C 1
ATOM 1340 O O . PHE A 1 168 ? 10.458 -11.650 4.356 1.00 44.81 168 PHE A O 1
ATOM 1347 N N . ASN A 1 169 ? 10.519 -13.298 5.879 1.00 43.41 169 ASN A N 1
ATOM 1348 C CA . ASN A 1 169 ? 11.355 -14.201 5.079 1.00 43.41 169 ASN A CA 1
ATOM 1349 C C . ASN A 1 169 ? 10.571 -15.045 4.059 1.00 43.41 169 ASN A C 1
ATOM 1351 O O . ASN A 1 169 ? 11.151 -15.466 3.060 1.00 43.41 169 ASN A O 1
ATOM 1355 N N . LEU A 1 170 ? 9.275 -15.299 4.279 1.00 42.12 170 LEU A N 1
ATOM 1356 C CA . LEU A 1 170 ? 8.511 -16.223 3.429 1.00 42.12 170 LEU A CA 1
ATOM 1357 C C . LEU A 1 170 ? 7.841 -15.545 2.222 1.00 42.12 170 LEU A C 1
ATOM 1359 O O . LEU A 1 170 ? 7.620 -16.198 1.208 1.00 42.12 170 LEU A O 1
ATOM 1363 N N . VAL A 1 171 ? 7.534 -14.246 2.304 1.00 42.03 171 VAL A N 1
ATOM 1364 C CA . VAL A 1 171 ? 6.784 -13.533 1.246 1.00 42.03 171 VAL A CA 1
ATOM 1365 C C . VAL A 1 171 ? 7.698 -12.816 0.236 1.00 42.03 171 VAL A C 1
ATOM 1367 O O . VAL A 1 171 ? 7.247 -12.458 -0.848 1.00 42.03 171 VAL A O 1
ATOM 1370 N N . PHE A 1 172 ? 8.989 -12.629 0.535 1.00 45.53 172 PHE A N 1
ATOM 1371 C CA . PHE A 1 172 ? 9.872 -11.755 -0.259 1.00 45.53 172 PHE A CA 1
ATOM 1372 C C . PHE A 1 172 ? 11.185 -12.393 -0.755 1.00 45.53 172 PHE A C 1
ATOM 1374 O O . PHE A 1 172 ? 12.151 -11.666 -1.010 1.00 45.53 172 PHE A O 1
ATOM 1381 N N . ARG A 1 173 ? 11.234 -13.720 -0.950 1.00 37.97 173 ARG A N 1
ATOM 1382 C CA . ARG A 1 173 ? 12.352 -14.379 -1.656 1.00 37.97 173 ARG A CA 1
ATOM 1383 C C . ARG A 1 173 ? 12.133 -14.464 -3.167 1.00 37.97 173 ARG A C 1
ATOM 1385 O O . ARG A 1 173 ? 10.983 -14.661 -3.601 1.00 37.97 173 ARG A O 1
#